Protein AF-A0AAE8L7N3-F1 (afdb_monomer_lite)

Structure (mmCIF, N/CA/C/O backbone):
data_AF-A0AAE8L7N3-F1
#
_entry.id   AF-A0AAE8L7N3-F1
#
loop_
_atom_site.group_PDB
_atom_site.id
_atom_site.type_symbol
_atom_site.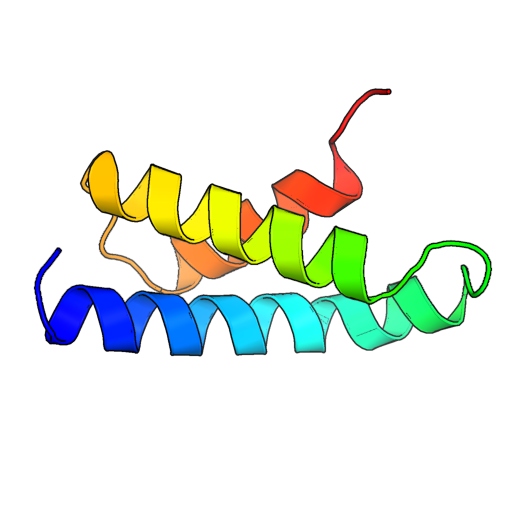label_atom_id
_atom_site.label_alt_id
_atom_site.label_comp_id
_atom_site.label_asym_id
_atom_site.label_entity_id
_atom_site.label_seq_id
_atom_site.pdbx_PDB_ins_code
_atom_site.Cartn_x
_atom_site.Cartn_y
_atom_site.Cartn_z
_atom_site.occupancy
_atom_site.B_iso_or_equiv
_atom_site.auth_seq_id
_atom_site.auth_comp_id
_atom_site.auth_asym_id
_atom_site.auth_atom_id
_atom_site.pdbx_PDB_model_num
ATOM 1 N N . MET A 1 1 ? -5.827 9.724 12.157 1.00 79.25 1 MET A N 1
ATOM 2 C CA . MET A 1 1 ? -5.313 8.372 11.847 1.00 79.25 1 MET A CA 1
ATOM 3 C C . MET A 1 1 ? -4.674 7.842 13.121 1.00 79.25 1 MET A C 1
ATOM 5 O O . MET A 1 1 ? -3.958 8.606 13.758 1.00 79.25 1 MET A O 1
ATOM 9 N N . SER A 1 2 ? -5.013 6.631 13.558 1.00 92.31 2 SER A N 1
ATOM 10 C CA . SER A 1 2 ? -4.524 6.088 14.837 1.00 92.31 2 SER A CA 1
ATOM 11 C C . SER A 1 2 ? -3.097 5.516 14.715 1.00 92.31 2 SER A C 1
ATOM 13 O O . SER A 1 2 ? -2.669 5.192 13.608 1.00 92.31 2 SER A O 1
ATOM 15 N N . PRO A 1 3 ? -2.344 5.326 15.816 1.00 94.38 3 PRO A N 1
ATOM 16 C CA . PRO A 1 3 ? -1.027 4.681 15.759 1.00 94.38 3 PRO A CA 1
ATOM 17 C C . PRO A 1 3 ? -1.045 3.267 15.155 1.00 94.38 3 PRO A C 1
ATOM 19 O O . PRO A 1 3 ? -0.081 2.861 14.510 1.00 94.38 3 PRO A O 1
ATOM 22 N N . SER A 1 4 ? -2.135 2.512 15.335 1.00 94.31 4 SER A N 1
ATOM 23 C CA . SER A 1 4 ? -2.325 1.208 14.687 1.00 94.31 4 SER A CA 1
ATOM 24 C C . SER A 1 4 ? -2.534 1.334 13.182 1.00 94.31 4 SER A C 1
ATOM 26 O O . SER A 1 4 ? -1.974 0.540 12.434 1.00 94.31 4 SER A O 1
ATOM 28 N N . ASP A 1 5 ? -3.273 2.352 12.734 1.00 95.31 5 ASP A N 1
ATOM 29 C CA . ASP A 1 5 ? -3.446 2.632 11.306 1.00 95.31 5 ASP A CA 1
ATOM 30 C C . ASP A 1 5 ? -2.110 2.995 10.642 1.00 95.31 5 ASP A C 1
ATOM 32 O O . ASP A 1 5 ? -1.849 2.571 9.523 1.00 95.31 5 ASP A O 1
ATOM 36 N N . ILE A 1 6 ? -1.245 3.745 11.336 1.00 95.56 6 ILE A N 1
ATOM 37 C CA . ILE A 1 6 ? 0.085 4.108 10.824 1.00 95.56 6 ILE A CA 1
ATOM 38 C C . ILE A 1 6 ? 0.955 2.860 10.656 1.00 95.56 6 ILE A C 1
ATOM 40 O O . ILE A 1 6 ? 1.572 2.688 9.609 1.00 95.56 6 ILE A O 1
ATOM 44 N N . ARG A 1 7 ? 0.987 1.964 11.654 1.00 96.69 7 ARG A N 1
ATOM 45 C CA . ARG A 1 7 ? 1.739 0.701 11.542 1.00 96.69 7 ARG A CA 1
ATOM 46 C C . ARG A 1 7 ? 1.231 -0.156 10.388 1.00 96.69 7 ARG A C 1
ATOM 48 O O . ARG A 1 7 ? 2.028 -0.597 9.569 1.00 96.69 7 ARG A O 1
ATOM 55 N N . LEU A 1 8 ? -0.090 -0.303 10.282 1.00 97.31 8 LEU A N 1
ATOM 56 C CA . LEU A 1 8 ? -0.727 -1.030 9.188 1.00 97.31 8 LEU A CA 1
ATOM 57 C C . LEU A 1 8 ? -0.367 -0.434 7.818 1.00 97.31 8 LEU A C 1
ATOM 59 O O . LEU A 1 8 ? -0.083 -1.179 6.884 1.00 97.31 8 LEU A O 1
ATOM 63 N N . ALA A 1 9 ? -0.351 0.898 7.703 1.00 97.06 9 ALA A N 1
ATOM 64 C CA . ALA A 1 9 ? 0.028 1.585 6.474 1.00 97.06 9 ALA A CA 1
ATOM 65 C C . ALA A 1 9 ? 1.487 1.311 6.085 1.00 97.06 9 ALA A C 1
ATOM 67 O O . ALA A 1 9 ? 1.762 1.020 4.926 1.00 97.06 9 ALA A O 1
ATOM 68 N N . VAL A 1 10 ? 2.410 1.378 7.050 1.00 97.69 10 VAL A N 1
ATOM 69 C CA . VAL A 1 10 ? 3.843 1.129 6.824 1.00 97.69 10 VAL A CA 1
ATOM 70 C C . VAL A 1 10 ? 4.098 -0.316 6.405 1.00 97.69 10 VAL A C 1
ATOM 72 O O . VAL A 1 10 ? 4.874 -0.552 5.484 1.00 97.69 10 VAL A O 1
ATOM 75 N N . GLU A 1 11 ? 3.450 -1.283 7.055 1.00 98.06 11 GLU A N 1
ATOM 76 C CA . GLU A 1 11 ? 3.583 -2.699 6.698 1.00 98.06 11 GLU A CA 1
ATOM 77 C C . GLU A 1 11 ? 3.058 -2.971 5.286 1.00 98.06 11 GLU A C 1
ATOM 79 O O . GLU A 1 11 ? 3.780 -3.536 4.467 1.00 98.06 11 GLU A O 1
ATOM 84 N N . ALA A 1 12 ? 1.844 -2.505 4.975 1.00 98.31 12 ALA A N 1
ATOM 85 C CA . ALA A 1 12 ? 1.254 -2.698 3.654 1.00 98.31 12 ALA A CA 1
ATOM 86 C C . ALA A 1 12 ? 2.049 -1.991 2.543 1.00 98.31 12 ALA A C 1
ATOM 88 O O . ALA A 1 12 ? 2.186 -2.526 1.446 1.00 98.31 12 ALA A O 1
ATOM 89 N N . HIS A 1 13 ? 2.588 -0.799 2.825 1.00 98.19 13 HIS A N 1
ATOM 90 C CA . HIS A 1 13 ? 3.433 -0.051 1.891 1.00 98.19 13 HIS A CA 1
ATOM 91 C C . HIS A 1 13 ? 4.715 -0.809 1.547 1.00 98.19 13 HIS A C 1
ATOM 93 O O . HIS A 1 13 ? 5.023 -0.970 0.367 1.00 98.19 13 HIS A O 1
ATOM 99 N N . ARG A 1 14 ? 5.428 -1.313 2.563 1.00 97.88 14 ARG A N 1
ATOM 100 C CA . ARG A 1 14 ? 6.663 -2.085 2.367 1.00 97.88 14 ARG A CA 1
ATOM 101 C C . ARG A 1 14 ? 6.409 -3.344 1.552 1.00 97.88 14 ARG A C 1
ATOM 103 O O . ARG A 1 14 ? 7.100 -3.575 0.571 1.00 97.88 14 ARG A O 1
ATOM 110 N N . GLU A 1 15 ? 5.377 -4.101 1.908 1.00 98.12 15 GLU A N 1
ATOM 111 C CA . GLU A 1 15 ? 5.048 -5.354 1.227 1.00 98.12 15 GLU A CA 1
ATOM 112 C C . GLU A 1 15 ? 4.637 -5.126 -0.241 1.00 98.12 15 GLU A C 1
ATOM 114 O O . GLU A 1 15 ? 5.072 -5.858 -1.128 1.00 98.12 15 GLU A O 1
ATOM 119 N N . ALA A 1 16 ? 3.875 -4.064 -0.531 1.00 97.31 16 ALA A N 1
ATOM 120 C CA . ALA A 1 1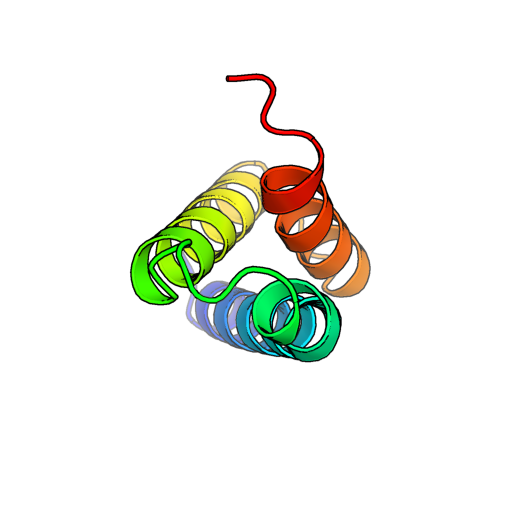6 ? 3.547 -3.689 -1.907 1.00 97.31 16 ALA A CA 1
ATOM 121 C C . ALA A 1 16 ? 4.789 -3.259 -2.712 1.00 97.31 16 ALA A C 1
ATOM 123 O O . ALA A 1 16 ? 4.925 -3.623 -3.881 1.00 97.31 16 ALA A O 1
ATOM 124 N N . LEU A 1 17 ? 5.707 -2.506 -2.099 1.00 95.69 17 LEU A N 1
ATOM 125 C CA . LEU A 1 17 ? 6.948 -2.074 -2.745 1.00 95.69 17 LEU A CA 1
ATOM 126 C C . LEU A 1 17 ? 7.892 -3.252 -3.026 1.00 95.69 17 LEU A C 1
ATOM 128 O O . LEU A 1 17 ? 8.502 -3.314 -4.096 1.00 95.69 17 LEU A O 1
ATOM 132 N N . ASP A 1 18 ? 7.998 -4.194 -2.092 1.00 96.12 18 ASP A N 1
ATOM 133 C CA . ASP A 1 18 ? 8.793 -5.410 -2.257 1.00 96.12 18 ASP A CA 1
ATOM 134 C C . ASP A 1 18 ? 8.238 -6.263 -3.405 1.00 96.12 18 ASP A C 1
ATOM 136 O O . ASP A 1 18 ? 8.993 -6.672 -4.289 1.00 96.12 18 ASP A O 1
ATOM 140 N N . ALA A 1 19 ? 6.912 -6.431 -3.472 1.00 95.06 19 ALA A N 1
ATOM 141 C CA . ALA A 1 19 ? 6.245 -7.139 -4.566 1.00 95.06 19 ALA A CA 1
ATOM 142 C C . ALA A 1 19 ? 6.499 -6.492 -5.940 1.00 95.06 19 ALA A C 1
ATOM 144 O O . ALA A 1 19 ? 6.640 -7.190 -6.944 1.00 95.06 19 ALA A O 1
ATOM 145 N N . LEU A 1 20 ? 6.600 -5.162 -5.991 1.00 92.69 20 LEU A N 1
ATOM 146 C CA . LEU A 1 20 ? 6.874 -4.418 -7.220 1.00 92.69 20 LEU A CA 1
ATOM 147 C C . LEU A 1 20 ? 8.367 -4.291 -7.541 1.00 92.69 20 LEU A C 1
ATOM 149 O O . LEU A 1 20 ? 8.705 -3.861 -8.638 1.00 92.69 20 LEU A O 1
ATOM 153 N N . THR A 1 21 ? 9.281 -4.666 -6.644 1.00 89.44 21 THR A N 1
ATOM 154 C CA . THR A 1 21 ? 10.720 -4.429 -6.850 1.00 89.44 21 THR A CA 1
ATOM 155 C C . THR A 1 21 ? 11.260 -5.146 -8.092 1.00 89.44 21 THR A C 1
ATOM 157 O O . THR A 1 21 ? 12.049 -4.553 -8.828 1.00 89.44 21 THR A O 1
ATOM 160 N N . GLY A 1 22 ? 10.791 -6.367 -8.376 1.00 87.25 22 GLY A N 1
ATOM 161 C CA . GLY A 1 22 ? 11.126 -7.077 -9.617 1.00 87.25 22 GLY A CA 1
ATOM 162 C C . GLY A 1 22 ? 10.635 -6.327 -10.858 1.00 87.25 22 GLY A C 1
ATOM 163 O O . GLY A 1 22 ? 11.430 -6.016 -11.738 1.00 87.25 22 GLY A O 1
ATOM 164 N N . PHE A 1 23 ? 9.361 -5.931 -10.872 1.00 85.75 23 PHE A N 1
ATOM 165 C CA . PHE A 1 23 ? 8.770 -5.139 -11.955 1.00 85.75 23 PHE A CA 1
ATOM 166 C C . PHE A 1 23 ? 9.525 -3.820 -12.183 1.00 85.75 23 PHE A C 1
ATOM 168 O O . PHE A 1 23 ? 9.924 -3.514 -13.298 1.00 85.75 23 PHE A O 1
ATOM 175 N N . LEU A 1 24 ? 9.812 -3.058 -11.126 1.00 84.56 24 LEU A N 1
ATOM 176 C CA . LEU A 1 24 ? 10.516 -1.775 -11.231 1.00 84.56 24 LEU A CA 1
ATOM 177 C C . LEU A 1 24 ? 11.949 -1.912 -11.755 1.00 84.56 24 LEU A C 1
ATOM 179 O O . LEU A 1 24 ? 12.465 -0.972 -12.356 1.00 84.56 24 LEU A O 1
ATOM 183 N N . SER A 1 25 ? 12.588 -3.067 -11.550 1.00 87.25 25 SER A N 1
ATOM 184 C CA . SER A 1 25 ? 13.918 -3.331 -12.106 1.00 87.25 25 SER A CA 1
ATOM 185 C C . SER A 1 25 ? 13.914 -3.421 -13.638 1.00 87.25 25 SER A C 1
ATOM 187 O O . SER A 1 25 ? 14.922 -3.101 -14.265 1.00 87.25 25 SER A O 1
ATOM 189 N N . GLU A 1 26 ? 12.773 -3.765 -14.243 1.00 88.38 26 GLU A N 1
ATOM 190 C CA . GLU A 1 26 ? 12.587 -3.806 -15.698 1.00 88.38 26 GLU A CA 1
ATOM 191 C C . GLU A 1 26 ? 12.321 -2.412 -16.295 1.00 88.38 26 GLU A C 1
ATOM 193 O O . GLU A 1 26 ? 12.561 -2.190 -17.482 1.00 88.38 26 GLU A O 1
ATOM 198 N N . PHE A 1 27 ? 11.895 -1.444 -15.472 1.00 86.00 27 PHE A N 1
ATOM 199 C CA . PHE A 1 27 ?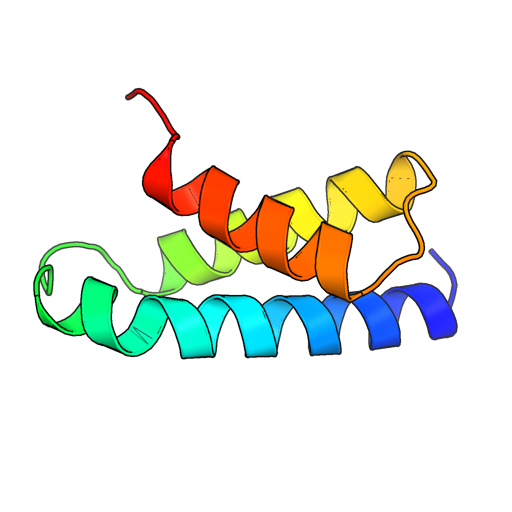 11.553 -0.079 -15.890 1.00 86.00 27 PHE A CA 1
ATOM 200 C C . PHE A 1 27 ? 12.381 0.982 -15.142 1.00 86.00 27 PHE A C 1
ATOM 202 O O . PHE A 1 27 ? 11.824 1.817 -14.423 1.00 86.00 27 PHE A O 1
ATOM 209 N N . PRO A 1 28 ? 13.714 1.031 -15.337 1.00 80.94 28 PRO A N 1
ATOM 210 C CA . PRO A 1 28 ? 14.605 1.933 -14.597 1.00 80.94 28 PRO A CA 1
ATOM 211 C C . PRO A 1 28 ? 14.347 3.423 -14.872 1.00 80.94 28 PRO A C 1
ATOM 213 O O . PRO A 1 28 ? 14.812 4.284 -14.128 1.00 80.94 28 PRO A O 1
ATOM 216 N N . MET A 1 29 ? 13.608 3.739 -15.940 1.00 87.88 29 MET A N 1
ATOM 217 C CA . MET A 1 29 ? 13.177 5.098 -16.271 1.00 87.88 29 MET A CA 1
ATOM 218 C C . MET A 1 29 ? 12.082 5.639 -15.343 1.00 87.88 29 MET A C 1
ATOM 220 O O . MET A 1 29 ? 11.891 6.851 -15.301 1.00 87.88 29 MET A O 1
ATOM 224 N N . ILE A 1 30 ? 11.364 4.773 -14.617 1.00 84.19 30 ILE A N 1
ATOM 225 C CA . ILE A 1 30 ? 10.329 5.189 -13.670 1.00 84.19 30 ILE A CA 1
ATOM 226 C C . ILE A 1 30 ? 11.019 5.577 -12.357 1.00 84.19 30 ILE A C 1
ATOM 228 O O . ILE A 1 30 ? 11.617 4.723 -11.698 1.00 84.19 30 ILE A O 1
ATOM 232 N N . PRO A 1 31 ? 10.939 6.847 -11.922 1.00 89.75 31 PRO A N 1
ATOM 233 C CA . PRO A 1 31 ? 11.544 7.251 -10.665 1.00 89.75 31 PRO A CA 1
ATOM 234 C C . PRO A 1 31 ? 10.902 6.515 -9.486 1.00 89.75 31 PRO A C 1
ATOM 236 O O . PRO A 1 31 ? 9.706 6.655 -9.226 1.00 89.75 31 PRO A O 1
ATOM 239 N N . ARG A 1 32 ? 11.713 5.767 -8.729 1.00 89.69 32 ARG A N 1
ATOM 240 C CA . ARG A 1 32 ? 11.241 4.916 -7.623 1.00 89.69 32 ARG A CA 1
ATOM 241 C C . ARG A 1 32 ? 10.395 5.677 -6.595 1.00 89.69 32 ARG A C 1
ATOM 243 O O . ARG A 1 32 ? 9.376 5.169 -6.140 1.00 89.69 32 ARG A O 1
ATOM 250 N N . TYR A 1 33 ? 10.767 6.920 -6.289 1.00 91.12 33 TYR A N 1
ATOM 251 C CA . TYR A 1 33 ? 10.040 7.750 -5.327 1.00 91.12 33 TYR A CA 1
ATOM 252 C C . TYR A 1 33 ? 8.597 8.063 -5.762 1.00 91.12 33 TYR A C 1
ATOM 254 O O . TYR A 1 33 ? 7.738 8.252 -4.905 1.00 91.12 33 TYR A O 1
ATOM 262 N N . LEU A 1 34 ? 8.297 8.110 -7.070 1.00 92.00 34 LEU A N 1
ATOM 263 C CA . LEU A 1 34 ? 6.926 8.325 -7.550 1.00 92.00 34 LEU A CA 1
ATOM 264 C C . LEU A 1 34 ? 6.048 7.115 -7.240 1.00 92.00 34 LEU A C 1
ATOM 266 O O . LEU A 1 34 ? 4.927 7.277 -6.766 1.00 92.00 34 LEU A O 1
ATOM 270 N N . VAL A 1 35 ? 6.591 5.915 -7.432 1.00 92.94 35 VAL A N 1
ATOM 271 C CA . VAL A 1 35 ? 5.910 4.656 -7.119 1.00 92.94 35 VAL A CA 1
ATOM 272 C C . VAL A 1 35 ? 5.691 4.528 -5.615 1.00 92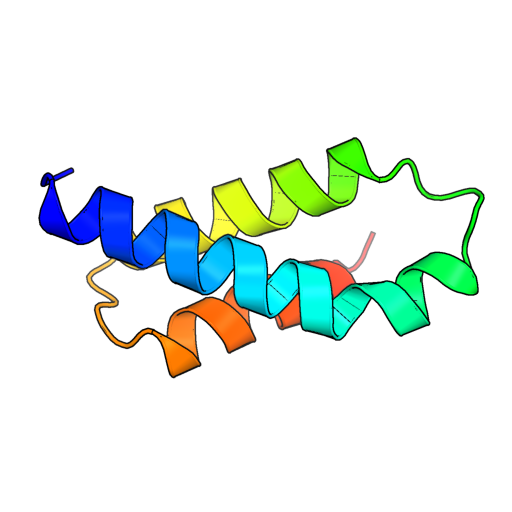.94 35 VAL A C 1
ATOM 274 O O . VAL A 1 35 ? 4.575 4.271 -5.170 1.00 92.94 35 VAL A O 1
ATOM 277 N N . GLU A 1 36 ? 6.726 4.795 -4.816 1.00 95.06 36 GLU A N 1
ATOM 278 C CA . GLU A 1 36 ? 6.630 4.782 -3.353 1.00 95.06 36 GLU A CA 1
ATOM 279 C C . GLU A 1 36 ? 5.565 5.759 -2.838 1.00 95.06 36 GLU A C 1
ATOM 281 O O . GLU A 1 36 ? 4.768 5.393 -1.968 1.00 95.06 36 GLU A O 1
ATOM 286 N N . ASN A 1 37 ? 5.510 6.971 -3.401 1.00 95.50 37 ASN A N 1
ATOM 287 C CA . ASN A 1 37 ? 4.509 7.979 -3.054 1.00 95.50 37 ASN A CA 1
ATOM 288 C C . ASN A 1 37 ? 3.095 7.558 -3.463 1.00 95.50 37 ASN A C 1
ATOM 290 O O . ASN A 1 37 ? 2.152 7.772 -2.699 1.00 95.50 37 ASN A O 1
ATOM 294 N N . HIS A 1 38 ? 2.940 6.955 -4.641 1.00 94.56 38 HIS A N 1
ATOM 295 C CA . HIS A 1 38 ? 1.644 6.513 -5.144 1.00 94.56 38 HIS A CA 1
ATOM 296 C C . HIS A 1 38 ? 1.053 5.396 -4.268 1.00 94.56 38 HIS A C 1
ATOM 298 O O . HIS A 1 38 ? -0.085 5.502 -3.808 1.00 94.56 38 HIS A O 1
ATOM 304 N N . ILE A 1 39 ? 1.863 4.389 -3.914 1.00 96.50 39 ILE A N 1
ATOM 305 C CA . ILE A 1 39 ? 1.471 3.323 -2.977 1.00 96.50 39 ILE A CA 1
ATOM 306 C C . ILE A 1 39 ? 1.090 3.922 -1.617 1.00 96.50 39 ILE A C 1
ATOM 308 O O . ILE A 1 39 ? 0.055 3.572 -1.047 1.00 96.50 39 ILE A O 1
ATOM 312 N N . ALA A 1 40 ? 1.905 4.840 -1.084 1.00 96.88 40 ALA A N 1
ATOM 313 C CA . ALA A 1 40 ? 1.649 5.456 0.217 1.00 96.88 40 ALA A CA 1
ATOM 314 C C . ALA A 1 40 ? 0.329 6.244 0.230 1.00 96.88 40 ALA A C 1
ATOM 316 O O . ALA A 1 40 ? -0.443 6.148 1.191 1.00 96.88 40 ALA A O 1
ATOM 317 N N . PHE A 1 41 ? 0.051 6.993 -0.842 1.00 96.56 41 PHE A N 1
ATOM 318 C CA . PHE A 1 41 ? -1.203 7.717 -1.007 1.00 96.56 41 PHE A CA 1
ATOM 319 C C . PHE A 1 41 ? -2.400 6.765 -1.016 1.00 96.56 41 PHE A C 1
ATOM 321 O O . PHE A 1 41 ? -3.344 6.979 -0.247 1.00 96.56 41 PHE A O 1
ATOM 328 N N . GLU A 1 42 ? -2.348 5.706 -1.826 1.00 97.31 42 GLU A N 1
ATOM 329 C CA . GLU A 1 42 ? -3.459 4.767 -1.972 1.00 97.31 42 GLU A CA 1
ATOM 330 C C . GLU A 1 42 ? -3.742 4.025 -0.662 1.00 97.31 42 GLU A C 1
ATOM 332 O O . GLU A 1 42 ? -4.881 3.996 -0.186 1.00 97.31 42 GLU A O 1
ATOM 337 N N . VAL A 1 43 ? -2.708 3.494 -0.004 1.00 97.81 43 VAL A N 1
ATOM 338 C CA . VAL A 1 43 ? -2.848 2.808 1.289 1.00 97.81 43 VAL A CA 1
ATOM 339 C C . VAL A 1 43 ? -3.463 3.745 2.334 1.00 97.81 43 VAL A C 1
ATOM 341 O O . VAL A 1 43 ? -4.431 3.381 3.012 1.00 97.81 43 VAL A O 1
ATOM 344 N N . ALA A 1 44 ? -2.969 4.984 2.435 1.00 97.12 44 ALA A N 1
ATOM 345 C CA . ALA A 1 44 ? -3.516 5.976 3.357 1.00 97.12 44 ALA A CA 1
ATOM 346 C C . ALA A 1 44 ? -4.970 6.347 3.018 1.00 97.12 44 ALA A C 1
ATOM 348 O O . ALA A 1 44 ? -5.793 6.518 3.924 1.00 97.12 44 ALA A O 1
ATOM 349 N N . HIS A 1 45 ? -5.307 6.462 1.731 1.00 96.94 45 HIS A N 1
ATOM 350 C CA . HIS A 1 45 ? -6.666 6.716 1.265 1.00 96.94 45 HIS A CA 1
ATOM 351 C C . HIS A 1 45 ? -7.617 5.581 1.671 1.00 96.94 45 HIS A C 1
ATOM 353 O O . HIS A 1 45 ? -8.646 5.841 2.294 1.00 96.94 45 HIS A O 1
ATOM 359 N N . ARG 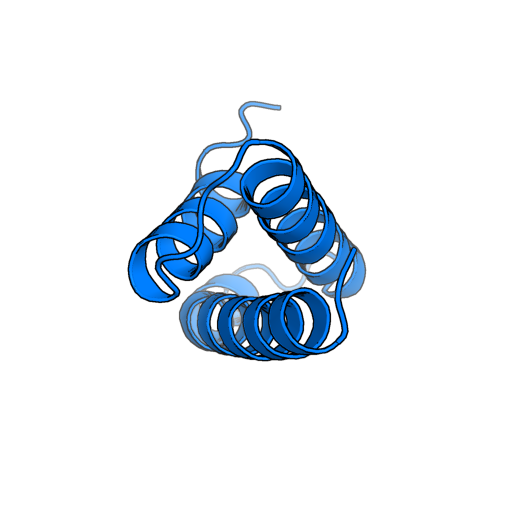A 1 46 ? -7.249 4.319 1.432 1.00 97.50 46 ARG A N 1
ATOM 360 C CA . ARG A 1 46 ? -8.072 3.147 1.779 1.00 97.50 46 ARG A CA 1
ATOM 361 C C . ARG A 1 46 ? -8.261 2.979 3.282 1.00 97.50 46 ARG A C 1
ATOM 363 O O . ARG A 1 46 ? -9.362 2.646 3.725 1.00 97.50 46 ARG A O 1
ATOM 370 N N . ILE A 1 47 ? -7.235 3.275 4.077 1.00 97.31 47 ILE A N 1
ATOM 371 C CA . ILE A 1 47 ? -7.353 3.324 5.538 1.00 97.31 47 ILE A CA 1
ATOM 372 C C . ILE A 1 47 ? -8.326 4.432 5.965 1.00 97.31 47 ILE A C 1
ATOM 374 O O . ILE A 1 47 ? -9.183 4.198 6.821 1.00 97.31 47 ILE A O 1
ATOM 378 N N . ARG A 1 48 ? -8.271 5.628 5.368 1.00 96.00 48 ARG A N 1
ATOM 379 C CA . ARG A 1 48 ? -9.270 6.676 5.656 1.00 96.00 48 ARG A CA 1
ATOM 380 C C . ARG A 1 48 ? -10.692 6.246 5.283 1.00 96.00 48 ARG A C 1
ATOM 382 O O . ARG A 1 48 ? -11.614 6.565 6.024 1.00 96.00 48 ARG A O 1
ATOM 389 N N . SER A 1 49 ? -10.849 5.442 4.235 1.00 96.31 49 SER A N 1
ATOM 390 C CA . SER A 1 49 ? -12.129 4.858 3.803 1.00 96.31 49 SER A CA 1
ATOM 391 C C . SER A 1 49 ? -12.556 3.600 4.582 1.00 96.31 49 SER A C 1
ATOM 393 O O . SER A 1 49 ? -13.516 2.938 4.202 1.00 96.31 49 SER A O 1
ATOM 395 N N . GLY A 1 50 ? -11.858 3.247 5.668 1.00 96.50 50 GLY A N 1
ATOM 396 C CA . GLY A 1 50 ? -12.268 2.175 6.586 1.00 96.50 50 GLY A CA 1
ATOM 397 C C . GLY A 1 50 ? -11.671 0.788 6.318 1.00 96.50 50 GLY A C 1
ATOM 398 O O . GLY A 1 50 ? -11.975 -0.154 7.046 1.00 96.50 50 GLY A O 1
ATOM 399 N N . VAL A 1 51 ? -10.779 0.626 5.336 1.00 97.38 51 VAL A N 1
ATOM 400 C CA . VAL A 1 51 ? -10.101 -0.663 5.104 1.00 97.38 51 VAL A CA 1
ATOM 401 C C . VAL A 1 51 ? -9.068 -0.912 6.206 1.00 97.38 51 VAL A C 1
ATOM 403 O O . VAL A 1 51 ? -8.216 -0.065 6.468 1.00 97.38 51 VAL A O 1
ATOM 406 N N . ARG A 1 52 ? -9.145 -2.070 6.874 1.00 95.75 52 ARG A N 1
ATOM 407 C CA . ARG A 1 52 ? -8.211 -2.485 7.946 1.00 95.75 52 ARG A CA 1
ATOM 408 C C . ARG A 1 52 ? -7.547 -3.844 7.713 1.00 95.75 52 ARG A C 1
ATOM 410 O O . ARG A 1 52 ? -6.831 -4.336 8.573 1.00 95.75 52 ARG A O 1
ATOM 417 N N . SER A 1 53 ? -7.770 -4.445 6.547 1.00 97.44 53 SER A N 1
ATOM 418 C CA . SER A 1 53 ? -7.093 -5.678 6.136 1.00 97.44 53 SER A CA 1
ATOM 419 C C . SER A 1 53 ? -5.779 -5.326 5.447 1.00 97.44 53 SER A C 1
ATOM 421 O O . SER A 1 53 ? -5.799 -4.613 4.443 1.00 97.44 53 SER A O 1
ATOM 423 N N . ARG A 1 54 ? -4.660 -5.839 5.973 1.00 97.50 54 ARG A N 1
ATOM 424 C CA . ARG A 1 54 ? -3.328 -5.642 5.386 1.00 97.50 54 ARG A CA 1
ATOM 425 C C . ARG A 1 54 ? -3.276 -6.160 3.952 1.00 97.50 54 ARG A C 1
ATOM 427 O O . ARG A 1 54 ? -2.966 -5.384 3.061 1.00 97.50 54 ARG A O 1
ATOM 434 N N . ASP A 1 55 ? -3.701 -7.399 3.716 1.00 97.94 55 ASP A N 1
ATOM 435 C CA . ASP A 1 55 ? -3.663 -8.027 2.387 1.00 97.94 55 ASP A CA 1
ATOM 436 C C . ASP A 1 55 ? -4.435 -7.216 1.335 1.00 97.94 55 ASP A C 1
ATOM 438 O O . ASP A 1 55 ? -3.982 -7.039 0.205 1.00 97.94 55 ASP A O 1
ATOM 442 N N . ARG A 1 56 ? -5.590 -6.646 1.714 1.00 97.94 56 ARG A N 1
ATOM 443 C CA . ARG A 1 56 ? -6.344 -5.748 0.825 1.00 97.94 56 ARG A CA 1
ATOM 444 C C . ARG A 1 56 ? -5.580 -4.461 0.530 1.00 97.94 56 ARG A C 1
ATOM 446 O O . ARG A 1 56 ? -5.620 -3.995 -0.600 1.00 97.94 56 ARG A O 1
ATOM 453 N N . LEU A 1 57 ? -4.917 -3.878 1.526 1.00 98.19 57 LEU A N 1
ATOM 454 C CA . LEU A 1 57 ? -4.132 -2.652 1.357 1.00 98.19 57 LEU A CA 1
ATOM 455 C C . LEU A 1 57 ? -2.905 -2.882 0.472 1.00 98.19 57 LEU A C 1
ATOM 457 O O . LEU A 1 57 ? -2.650 -2.062 -0.403 1.00 98.19 57 LEU A O 1
ATOM 461 N N . VAL A 1 58 ? -2.208 -4.006 0.651 1.00 98.31 58 VAL A N 1
ATOM 462 C CA . VAL A 1 58 ? -1.095 -4.428 -0.213 1.00 98.31 58 VAL A CA 1
ATOM 463 C C . VAL A 1 58 ? -1.574 -4.538 -1.655 1.00 98.31 58 VAL A C 1
ATOM 465 O O . VAL A 1 58 ? -1.005 -3.918 -2.551 1.00 98.31 58 VAL A O 1
ATOM 468 N N . ARG A 1 59 ? -2.685 -5.254 -1.870 1.00 97.56 59 ARG A N 1
ATOM 469 C CA . ARG A 1 59 ? -3.285 -5.411 -3.194 1.00 97.56 59 ARG A CA 1
ATOM 470 C C . ARG A 1 59 ? -3.658 -4.070 -3.827 1.00 97.56 59 ARG A C 1
ATOM 472 O O . ARG A 1 59 ? -3.316 -3.855 -4.983 1.00 97.56 59 ARG A O 1
ATOM 479 N N . TYR A 1 60 ? -4.304 -3.167 -3.087 1.00 97.00 60 TYR A N 1
ATOM 480 C CA . TYR A 1 60 ? -4.636 -1.836 -3.604 1.00 97.00 60 TYR A CA 1
ATOM 481 C C . TYR A 1 60 ? -3.388 -1.023 -3.955 1.00 97.00 60 TYR A C 1
ATO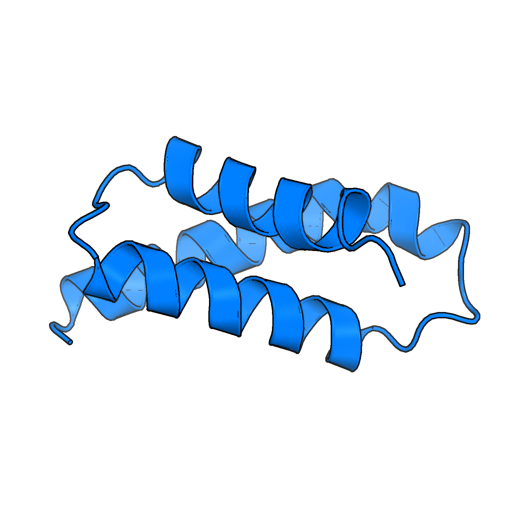M 483 O O . TYR A 1 60 ? -3.379 -0.378 -4.995 1.00 97.00 60 TYR A O 1
ATOM 491 N N . GLY A 1 61 ? -2.330 -1.084 -3.141 1.00 96.19 61 GLY A N 1
ATOM 492 C CA . GLY A 1 61 ? -1.061 -0.419 -3.440 1.00 96.19 61 GLY A CA 1
ATOM 493 C C . GLY A 1 61 ? -0.427 -0.914 -4.743 1.00 96.19 61 GLY A C 1
ATOM 494 O O . GLY A 1 61 ? 0.011 -0.106 -5.556 1.00 96.19 61 GLY A O 1
ATOM 495 N N . ILE A 1 62 ? -0.432 -2.231 -4.973 1.00 95.88 62 ILE A N 1
ATOM 496 C CA . ILE A 1 62 ? 0.071 -2.840 -6.214 1.00 95.88 62 ILE A CA 1
ATOM 497 C C . ILE A 1 62 ? -0.808 -2.455 -7.411 1.00 95.88 62 ILE A C 1
ATOM 499 O O . ILE A 1 62 ? -0.297 -2.010 -8.437 1.00 95.88 62 ILE A O 1
ATOM 503 N N . GLU A 1 63 ? -2.130 -2.610 -7.285 1.00 94.62 63 GLU A N 1
ATOM 504 C CA . GLU A 1 63 ? -3.086 -2.284 -8.349 1.00 94.62 63 GLU A CA 1
ATOM 505 C C . GLU A 1 63 ? -2.990 -0.811 -8.744 1.00 94.62 63 GLU A C 1
ATOM 507 O O . GLU A 1 63 ? -3.010 -0.512 -9.932 1.00 94.62 63 GLU A O 1
ATOM 512 N N . ALA A 1 64 ? -2.815 0.097 -7.786 1.00 93.00 64 ALA A N 1
ATOM 513 C CA . ALA A 1 64 ? -2.663 1.519 -8.062 1.00 93.00 64 ALA A CA 1
ATOM 514 C C . ALA A 1 64 ? -1.477 1.790 -9.000 1.00 93.00 64 ALA A C 1
ATOM 516 O O . ALA A 1 64 ? -1.629 2.510 -9.970 1.00 93.00 64 ALA A O 1
ATOM 517 N N . VAL A 1 65 ? -0.338 1.118 -8.812 1.00 91.12 65 VAL A N 1
ATOM 518 C CA . VAL A 1 65 ? 0.837 1.290 -9.687 1.00 91.12 65 VAL A CA 1
ATOM 519 C C . VAL A 1 65 ? 0.644 0.647 -11.063 1.00 91.12 65 VAL A C 1
ATOM 521 O O . VAL A 1 65 ? 1.075 1.203 -12.068 1.00 91.12 65 VAL A O 1
ATOM 524 N N . LEU A 1 66 ? 0.026 -0.534 -11.123 1.00 88.81 66 LEU A N 1
ATOM 525 C CA . LEU A 1 66 ? -0.084 -1.310 -12.366 1.00 88.81 66 LEU A CA 1
ATOM 526 C C . LEU A 1 66 ? -1.279 -0.919 -13.241 1.00 88.81 66 LEU A C 1
ATOM 528 O O . LEU A 1 66 ? -1.289 -1.213 -14.435 1.00 88.81 66 LEU A O 1
ATOM 532 N N . THR A 1 67 ? -2.315 -0.333 -12.645 1.00 83.88 67 THR A N 1
ATOM 533 C CA . THR A 1 67 ? -3.580 -0.027 -13.326 1.00 83.88 67 THR A CA 1
ATOM 534 C C . THR A 1 67 ? -3.826 1.459 -13.512 1.00 83.88 67 THR A C 1
ATOM 536 O O . THR A 1 67 ? -4.849 1.795 -14.117 1.00 83.88 67 THR A O 1
ATOM 539 N N . ASP A 1 68 ? -2.924 2.337 -13.047 1.00 66.75 68 ASP A N 1
ATOM 540 C CA . ASP A 1 68 ? -3.055 3.768 -13.310 1.00 66.75 68 ASP A CA 1
ATOM 541 C C . ASP A 1 68 ? -2.966 3.996 -14.821 1.00 66.75 68 ASP A C 1
ATOM 543 O O . ASP A 1 68 ? -1.915 3.879 -15.452 1.00 66.75 68 ASP A O 1
ATOM 547 N N . LYS A 1 69 ? -4.133 4.232 -15.419 1.00 47.66 69 LYS A N 1
ATOM 548 C CA . LYS A 1 69 ? -4.282 4.535 -16.835 1.00 47.66 69 LYS A CA 1
ATOM 549 C C . LYS A 1 69 ? -3.983 6.014 -17.022 1.00 47.66 69 LYS A C 1
ATOM 551 O O . LYS A 1 69 ? -4.912 6.821 -17.048 1.00 47.66 69 LYS A O 1
ATOM 556 N N . TYR A 1 70 ? -2.708 6.343 -17.169 1.00 45.91 70 TYR A N 1
ATOM 557 C CA . TYR A 1 70 ? -2.280 7.579 -17.816 1.00 45.91 70 TYR A CA 1
ATOM 558 C C . TYR A 1 70 ? -1.465 7.246 -19.059 1.00 45.91 70 TYR A C 1
ATOM 560 O O . TYR A 1 70 ? -0.507 6.451 -18.944 1.00 45.91 70 TYR A O 1
#

pLDDT: mean 92.16, std 9.59, range [45.91, 98.31]

Sequence (70 aa):
MSPSDIRLAVEAHREALDALTGFLSEFPMIPRYLVENHIAFEVAHRIRSGVRSRDRLVRYGIEAVLTDKY

Organism: NCBI:txid418223

Secondary structure (DSSP, 8-state):
--HHHHHHHHHHHHHHHHHHHHHHHH-TTS-HHHHHHHHHHHHHHHHHTT---HHHHHHHHHHHHHH---

Radius of gyration: 11.81 Å; chains: 1; bounding box: 27×16×34 Å

Foldseek 3Di:
DDPLLVVLLVLLLVLLLVVCVVVCVVVVVDPSVVLSVQLSVQLVVVVVVPDDDSVVSNVRSNCSVVVPDD